Protein AF-A0A6G0VKX5-F1 (afdb_monomer)

InterPro domains:
  IPR049512 Double jelly roll-like domain [PF21738] (2-114)

Nearest PDB structures (foldseek):
  7ezx-assembly1_OO  TM=1.767E-01  e=8.782E+00  Porphyridium purpureum

pLDDT: mean 83.75, std 12.6, range [36.56, 94.62]

Sequence (120 aa):
GLQKGRKNQITKDCSVFDKCDVTNVKVLLNSVAYPYDNLNLDFNKNNFSILYDMYTSFQESYYEKRIRNPLLSPSTFLENAPIVVIDTSKQNDSGTASSVDVQLEIEASKPLTVNCNSDI

Structure (mmCIF, N/CA/C/O backbone):
data_AF-A0A6G0VKX5-F1
#
_entry.id   AF-A0A6G0VKX5-F1
#
loop_
_atom_site.group_PDB
_atom_site.id
_atom_site.type_symbol
_atom_site.label_atom_id
_atom_site.label_alt_id
_atom_site.label_comp_id
_atom_site.label_asym_id
_atom_site.label_entity_id
_atom_site.label_seq_id
_atom_site.pdbx_PDB_ins_code
_atom_site.Cartn_x
_atom_site.Cartn_y
_atom_site.Cartn_z
_atom_site.occupancy
_atom_site.B_iso_or_equiv
_atom_site.auth_seq_id
_atom_site.auth_comp_id
_atom_site.auth_asym_id
_atom_site.auth_atom_id
_atom_site.pdbx_PDB_model_num
ATOM 1 N N . GLY A 1 1 ? -4.828 5.278 1.464 1.00 78.94 1 GLY A N 1
ATOM 2 C CA . GLY A 1 1 ? -5.401 4.083 2.122 1.00 78.94 1 GLY A CA 1
ATOM 3 C C . GLY A 1 1 ? -6.906 4.089 1.937 1.00 78.94 1 GLY A C 1
ATOM 4 O O . GLY A 1 1 ? -7.417 5.056 1.388 1.00 78.94 1 GLY A O 1
ATOM 5 N N . LEU A 1 2 ? -7.614 3.047 2.378 1.00 87.44 2 LEU A N 1
ATOM 6 C CA . LEU A 1 2 ? -9.084 3.004 2.332 1.00 87.44 2 LEU A CA 1
ATOM 7 C C . LEU A 1 2 ? -9.683 3.374 3.690 1.00 87.44 2 LEU A C 1
ATOM 9 O O . LEU A 1 2 ? -9.034 3.191 4.715 1.00 87.44 2 LEU A O 1
ATOM 13 N N . GLN A 1 3 ? -10.912 3.883 3.715 1.00 86.81 3 GLN A N 1
ATOM 14 C CA . GLN A 1 3 ? -11.624 4.227 4.948 1.00 86.81 3 GLN A CA 1
ATOM 15 C C . GLN A 1 3 ? -13.057 3.730 4.887 1.00 86.81 3 GLN A C 1
ATOM 17 O O . GLN A 1 3 ? -13.700 3.901 3.860 1.00 86.81 3 GLN A O 1
ATOM 22 N N . LYS A 1 4 ? -13.576 3.159 5.982 1.00 84.50 4 LYS A N 1
ATOM 23 C CA . LYS A 1 4 ? -14.956 2.677 6.071 1.00 84.50 4 LYS A CA 1
ATOM 24 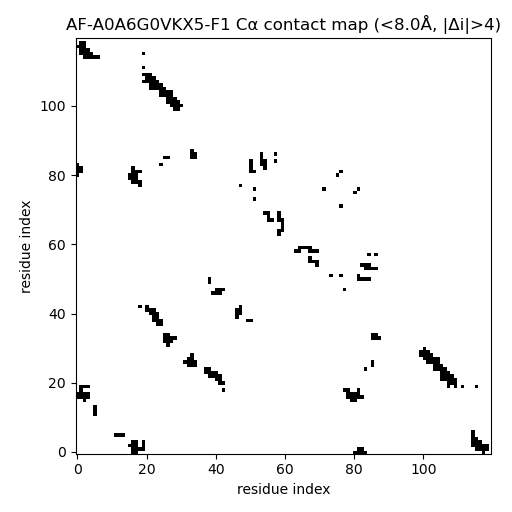C C . LYS A 1 4 ? -15.787 3.377 7.142 1.00 84.50 4 LYS A C 1
ATOM 26 O O . LYS A 1 4 ? -15.398 3.510 8.300 1.00 84.50 4 LYS A O 1
ATOM 31 N N . GLY A 1 5 ? -17.006 3.761 6.777 1.00 81.69 5 GLY A N 1
ATOM 32 C CA . GLY A 1 5 ? -18.039 4.169 7.738 1.00 81.69 5 GLY A CA 1
ATOM 33 C C . GLY A 1 5 ? -17.757 5.495 8.443 1.00 81.69 5 GLY A C 1
ATOM 34 O O . GLY A 1 5 ? -18.154 5.632 9.601 1.00 81.69 5 GLY A O 1
ATOM 35 N N . ARG A 1 6 ? -17.049 6.420 7.778 1.00 82.75 6 ARG A N 1
ATOM 36 C CA . ARG A 1 6 ? -16.738 7.774 8.283 1.00 82.75 6 ARG A CA 1
ATOM 37 C C . ARG A 1 6 ? -17.548 8.889 7.628 1.00 82.75 6 ARG A C 1
ATOM 39 O O . ARG A 1 6 ? -17.638 9.980 8.182 1.00 82.75 6 ARG A O 1
ATOM 46 N N . LYS A 1 7 ? -18.204 8.615 6.499 1.00 82.44 7 LYS A N 1
ATOM 47 C CA . LYS A 1 7 ? -19.083 9.583 5.837 1.00 82.44 7 LYS A CA 1
ATOM 48 C C . LYS A 1 7 ? -20.136 10.109 6.820 1.00 82.44 7 LYS A C 1
ATOM 50 O O . LYS A 1 7 ? -20.891 9.325 7.396 1.00 82.44 7 LYS A O 1
ATOM 55 N N . ASN A 1 8 ? -20.186 11.431 6.994 1.00 82.50 8 ASN A N 1
ATOM 56 C CA . ASN A 1 8 ? -21.086 12.135 7.919 1.00 82.50 8 ASN A CA 1
ATOM 57 C C . ASN A 1 8 ? -20.932 11.743 9.407 1.00 82.50 8 ASN A C 1
ATOM 59 O O . ASN A 1 8 ? -21.882 11.882 10.176 1.00 82.50 8 ASN A O 1
ATOM 63 N N . GLN A 1 9 ? -19.764 11.246 9.830 1.00 83.12 9 GLN A N 1
ATOM 64 C CA . GLN A 1 9 ? -19.491 10.869 11.224 1.00 83.12 9 GLN A CA 1
ATOM 65 C C . GLN A 1 9 ? -18.447 11.805 11.844 1.00 83.12 9 GLN A C 1
ATOM 67 O O . GLN A 1 9 ? -17.251 11.571 11.723 1.00 83.12 9 GLN A O 1
ATOM 72 N N . ILE A 1 10 ? -18.900 12.846 12.548 1.00 82.12 10 ILE A N 1
ATOM 73 C CA . ILE A 1 10 ? -18.028 13.885 13.140 1.00 82.12 10 ILE A CA 1
ATOM 74 C C . ILE A 1 10 ? -17.157 13.332 14.286 1.00 82.12 10 ILE A C 1
ATOM 76 O O . ILE A 1 10 ? -16.094 13.865 14.580 1.00 82.12 10 ILE A O 1
ATOM 80 N N . THR A 1 11 ? -17.592 12.253 14.940 1.00 85.94 11 THR A N 1
ATOM 81 C CA . THR A 1 11 ? -16.886 11.641 16.079 1.00 85.94 11 THR A CA 1
ATOM 82 C C . THR A 1 11 ? -15.821 10.627 15.673 1.00 85.94 11 THR A C 1
ATOM 84 O O . THR A 1 11 ? -15.082 10.152 16.535 1.00 85.94 11 THR A O 1
ATOM 87 N N . LYS A 1 12 ? -15.744 10.256 14.389 1.00 84.50 12 LYS A N 1
ATOM 88 C CA . LYS A 1 12 ? -14.741 9.309 13.904 1.00 84.50 12 LYS A CA 1
ATOM 89 C C . LYS A 1 12 ? -13.528 10.047 13.365 1.00 84.50 12 LYS A C 1
ATOM 91 O O . LYS A 1 12 ? -13.659 10.982 12.587 1.00 84.50 12 LYS A O 1
ATOM 96 N N . ASP A 1 13 ? -12.353 9.563 13.741 1.00 85.62 13 ASP A N 1
ATOM 97 C CA . ASP A 1 13 ? -11.085 10.105 13.274 1.00 85.62 13 ASP A CA 1
ATOM 98 C C . ASP A 1 13 ? -10.880 9.815 11.777 1.00 85.62 13 ASP A C 1
ATOM 100 O O . ASP A 1 13 ? -10.736 8.656 11.372 1.00 85.62 13 ASP A O 1
ATOM 104 N N . CYS A 1 14 ? -10.875 10.872 10.962 1.00 84.44 14 CYS A N 1
ATOM 105 C CA . CYS A 1 14 ? -10.646 10.816 9.517 1.00 84.44 14 CYS A CA 1
ATOM 106 C C . CYS A 1 14 ? -9.169 10.656 9.130 1.00 84.44 14 CYS A C 1
ATOM 108 O O . CYS A 1 14 ? -8.877 10.509 7.948 1.00 84.44 14 CYS A O 1
ATOM 110 N N . SER A 1 15 ? -8.231 10.679 10.079 1.00 86.38 15 SER A N 1
ATOM 111 C CA . SER A 1 15 ? -6.814 10.407 9.804 1.00 86.38 15 SER A CA 1
ATOM 112 C C . SER A 1 15 ? -6.486 8.908 9.757 1.00 86.38 15 SER A C 1
ATOM 114 O O . SER A 1 15 ? -5.437 8.518 9.245 1.00 86.38 15 SER A O 1
ATOM 116 N N . VAL A 1 16 ? -7.398 8.057 10.242 1.00 88.94 16 VAL A N 1
ATOM 117 C CA . VAL A 1 16 ? -7.209 6.604 10.336 1.00 88.94 16 VAL A CA 1
ATOM 118 C C . VAL A 1 16 ? -7.715 5.895 9.082 1.00 88.94 16 VAL A C 1
ATOM 120 O O . VAL A 1 16 ? -8.862 6.075 8.673 1.00 88.94 16 VAL A O 1
ATOM 123 N N . PHE A 1 17 ? -6.888 5.020 8.514 1.00 90.38 17 PHE A N 1
ATOM 124 C CA . PHE A 1 17 ? -7.243 4.143 7.401 1.00 90.38 17 PHE A CA 1
ATOM 125 C C . PHE A 1 17 ? -7.592 2.731 7.881 1.00 90.38 17 PHE A C 1
ATOM 127 O O . PHE A 1 17 ? -7.007 2.204 8.822 1.00 90.38 17 PHE A O 1
ATOM 134 N N . ASP A 1 18 ? -8.544 2.098 7.203 1.00 89.38 18 ASP A N 1
ATOM 135 C CA . ASP A 1 18 ? -8.965 0.726 7.454 1.00 89.38 18 ASP A CA 1
ATOM 136 C C . ASP A 1 18 ? -8.301 -0.257 6.494 1.00 89.38 18 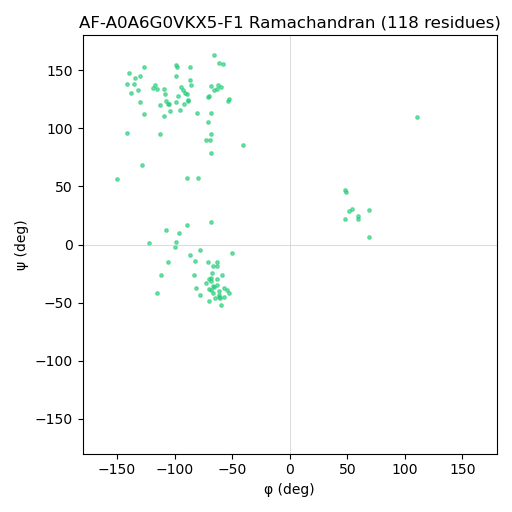ASP A C 1
ATOM 138 O O . ASP A 1 18 ? -8.039 0.032 5.328 1.00 89.38 18 ASP A O 1
ATOM 142 N N . LYS A 1 19 ? -8.158 -1.494 6.969 1.00 88.62 19 LYS A N 1
ATOM 143 C CA . LYS A 1 19 ? -7.696 -2.642 6.174 1.00 88.62 19 LYS A CA 1
ATOM 144 C C . LYS A 1 19 ? -8.650 -2.993 5.023 1.00 88.62 19 LYS A C 1
ATOM 146 O O . LYS A 1 19 ? -8.225 -3.550 4.019 1.00 88.62 19 LYS A O 1
ATOM 151 N N . CYS A 1 20 ? -9.948 -2.726 5.207 1.00 87.81 20 CYS A N 1
ATOM 152 C CA . CYS A 1 20 ? -11.040 -3.008 4.261 1.00 87.81 20 CYS A CA 1
ATOM 153 C C . CYS A 1 20 ? -11.067 -4.428 3.659 1.00 87.81 20 CYS A C 1
ATOM 155 O O . CYS A 1 20 ? -11.677 -4.626 2.615 1.00 87.81 20 CYS A O 1
ATOM 157 N N . ASP A 1 21 ? -10.439 -5.411 4.319 1.00 88.06 21 ASP A N 1
ATOM 158 C CA . ASP A 1 21 ? -10.303 -6.792 3.834 1.00 88.06 21 ASP A CA 1
ATOM 159 C C . ASP A 1 21 ? -9.742 -6.885 2.395 1.00 88.06 21 ASP A C 1
ATOM 161 O O . ASP A 1 21 ? -10.047 -7.827 1.657 1.00 88.06 21 ASP A O 1
ATOM 165 N N . VAL A 1 22 ? -8.922 -5.895 2.012 1.00 91.88 22 VAL A N 1
ATOM 166 C CA . VAL A 1 22 ? -8.238 -5.822 0.716 1.00 91.88 22 VAL A CA 1
ATOM 167 C C . VAL A 1 22 ? -7.283 -6.998 0.572 1.00 91.88 22 VAL A C 1
ATOM 169 O O . VAL A 1 22 ? -6.563 -7.342 1.505 1.00 91.88 22 VAL A O 1
ATOM 172 N N . THR A 1 23 ? -7.281 -7.584 -0.618 1.00 94.19 23 THR A N 1
ATOM 173 C CA . THR A 1 23 ? -6.467 -8.745 -0.997 1.00 94.19 23 THR A CA 1
ATOM 174 C C . THR A 1 23 ? -5.461 -8.384 -2.081 1.00 94.19 23 THR A C 1
ATOM 176 O O . THR A 1 23 ? -4.294 -8.746 -1.968 1.00 94.19 23 THR A O 1
ATOM 179 N N . ASN A 1 24 ? -5.866 -7.602 -3.084 1.00 94.62 24 ASN A N 1
ATOM 180 C CA . ASN A 1 24 ? -4.990 -7.127 -4.150 1.00 94.62 24 ASN A CA 1
ATOM 181 C C . ASN A 1 24 ? -5.307 -5.674 -4.488 1.00 94.62 24 ASN A C 1
ATOM 183 O O . ASN A 1 24 ? -6.457 -5.244 -4.413 1.00 94.62 24 ASN A O 1
ATOM 187 N N . VAL A 1 25 ? -4.275 -4.929 -4.875 1.00 94.12 25 VAL A N 1
ATOM 188 C CA . VAL A 1 25 ? -4.404 -3.583 -5.434 1.00 94.12 25 VAL A CA 1
ATOM 189 C C . VAL A 1 25 ? -3.441 -3.475 -6.597 1.00 94.12 25 VAL A C 1
ATOM 191 O O . VAL A 1 25 ? -2.270 -3.829 -6.446 1.00 94.12 25 VAL A O 1
ATOM 194 N N . LYS A 1 26 ? -3.937 -2.995 -7.735 1.00 94.25 26 LYS A N 1
ATOM 195 C CA . LYS A 1 26 ? -3.149 -2.769 -8.943 1.00 94.25 26 LYS A CA 1
ATOM 196 C C . LYS A 1 26 ? -3.468 -1.411 -9.537 1.00 94.25 26 LYS A C 1
ATOM 198 O O . LYS A 1 26 ? -4.615 -0.977 -9.541 1.00 94.25 26 LYS A O 1
ATOM 203 N N . VAL A 1 27 ? -2.446 -0.762 -10.069 1.00 93.06 27 VAL A N 1
ATOM 204 C CA . VAL A 1 27 ? -2.582 0.406 -10.933 1.00 93.06 27 VAL A CA 1
ATOM 205 C C . VAL A 1 27 ? -2.235 -0.032 -12.343 1.00 93.06 27 VAL A C 1
ATOM 207 O O . VAL A 1 27 ? -1.150 -0.559 -12.571 1.00 93.06 27 VAL A O 1
ATOM 210 N N . LEU A 1 28 ? -3.150 0.171 -13.282 1.00 91.62 28 LEU A N 1
ATOM 211 C CA . LEU A 1 28 ? -2.903 -0.018 -14.699 1.00 91.62 28 LEU A CA 1
ATOM 212 C C . LEU A 1 28 ? -2.536 1.340 -15.293 1.00 91.62 28 LEU A C 1
ATOM 214 O O . LEU A 1 28 ? -3.352 2.260 -15.289 1.00 91.62 28 LEU A O 1
ATOM 218 N N . LEU A 1 29 ? -1.307 1.455 -15.790 1.00 89.94 29 LEU A N 1
ATOM 219 C CA . LEU A 1 29 ? -0.832 2.608 -16.549 1.00 89.94 29 LEU A CA 1
ATOM 220 C C . LEU A 1 29 ? -0.782 2.218 -18.020 1.00 89.94 29 LEU A C 1
ATOM 222 O O . LEU A 1 29 ? -0.018 1.324 -18.387 1.00 89.94 29 LEU A O 1
ATOM 226 N N . ASN A 1 30 ? -1.614 2.847 -18.855 1.00 87.12 30 ASN A N 1
ATOM 227 C CA . ASN A 1 30 ? -1.748 2.502 -20.277 1.00 87.12 30 ASN A CA 1
ATOM 228 C C . ASN A 1 30 ? -1.912 0.980 -20.501 1.00 87.12 30 ASN A C 1
ATOM 230 O O . ASN A 1 30 ? -1.239 0.385 -21.340 1.00 87.12 30 ASN A O 1
ATOM 234 N N . SER A 1 31 ? -2.796 0.342 -19.721 1.00 86.00 31 SER A N 1
ATOM 235 C CA . SER A 1 31 ? -3.038 -1.118 -19.707 1.00 86.00 31 SER A CA 1
ATOM 236 C C . SER A 1 31 ? -1.907 -2.009 -19.157 1.00 86.00 31 SER A C 1
ATOM 238 O O . SER A 1 31 ? -2.032 -3.233 -19.198 1.00 86.00 31 SER A O 1
ATOM 240 N N . VAL A 1 32 ? -0.825 -1.450 -18.603 1.00 88.81 32 VAL A N 1
ATOM 241 C CA . VAL A 1 32 ? 0.228 -2.218 -17.912 1.00 88.81 32 VAL A CA 1
ATOM 242 C C . VAL A 1 32 ? 0.008 -2.166 -16.403 1.00 88.81 32 VAL A C 1
ATOM 244 O O . VAL A 1 32 ? -0.024 -1.084 -15.826 1.00 88.81 32 VAL A O 1
ATOM 247 N N . ALA A 1 33 ? -0.133 -3.326 -15.762 1.00 91.06 33 ALA A N 1
ATOM 248 C CA . ALA A 1 33 ? -0.446 -3.428 -14.338 1.00 91.06 33 ALA A CA 1
ATOM 249 C C . ALA A 1 33 ? 0.795 -3.378 -13.426 1.00 91.06 33 ALA A C 1
ATOM 251 O O . ALA A 1 33 ? 1.788 -4.061 -13.672 1.00 91.06 33 ALA A O 1
ATOM 252 N N . TYR A 1 34 ? 0.682 -2.635 -12.323 1.00 91.44 34 TYR A N 1
ATOM 253 C CA . TYR A 1 34 ? 1.680 -2.506 -11.263 1.00 91.44 34 TYR A CA 1
ATOM 254 C C . TYR A 1 34 ? 1.026 -2.696 -9.882 1.00 91.44 34 TYR A C 1
ATOM 256 O O . TYR A 1 34 ? 0.012 -2.054 -9.607 1.00 91.44 34 TYR A O 1
ATOM 264 N N . PRO A 1 35 ? 1.600 -3.509 -8.978 1.00 91.81 35 PRO A N 1
ATOM 265 C CA . PRO A 1 35 ? 2.652 -4.483 -9.259 1.00 91.81 35 PRO A CA 1
ATOM 266 C C . PRO A 1 35 ? 2.177 -5.548 -10.262 1.00 91.81 35 PRO A C 1
ATOM 268 O O . PRO A 1 35 ? 0.980 -5.799 -10.405 1.00 91.81 35 PRO A O 1
ATOM 271 N N . TYR A 1 36 ? 3.131 -6.171 -10.957 1.00 89.38 36 TYR A N 1
ATOM 272 C CA . TYR A 1 36 ? 2.843 -7.248 -11.910 1.00 89.38 36 TYR A CA 1
ATOM 273 C C . TYR A 1 36 ? 2.191 -8.453 -11.214 1.00 89.38 36 TYR A C 1
ATOM 275 O O . TYR A 1 36 ? 1.200 -9.003 -11.700 1.00 89.38 36 TYR A O 1
ATOM 283 N N . ASP A 1 37 ? 2.719 -8.813 -10.044 1.00 91.69 37 ASP A N 1
ATOM 284 C CA . ASP A 1 37 ? 2.217 -9.910 -9.226 1.00 91.69 37 ASP A CA 1
ATOM 285 C C . ASP A 1 37 ? 1.096 -9.465 -8.283 1.00 91.69 37 ASP A C 1
ATOM 287 O O . ASP A 1 37 ? 1.018 -8.319 -7.838 1.00 91.69 37 ASP A O 1
ATOM 291 N N . ASN A 1 38 ? 0.233 -10.414 -7.933 1.00 93.12 38 ASN A N 1
ATOM 292 C CA . ASN A 1 38 ? -0.790 -10.214 -6.914 1.00 93.12 38 ASN A CA 1
ATOM 293 C C . ASN A 1 38 ? -0.156 -10.072 -5.522 1.00 93.12 38 ASN A C 1
ATOM 295 O O . ASN A 1 38 ? 0.705 -10.864 -5.136 1.00 93.12 38 ASN A O 1
ATOM 299 N N . LEU A 1 39 ? -0.643 -9.105 -4.740 1.00 92.88 39 LEU A N 1
ATOM 300 C CA . LEU A 1 39 ? -0.189 -8.878 -3.365 1.00 92.88 39 LEU A CA 1
ATOM 301 C C . LEU A 1 39 ? -0.638 -9.995 -2.411 1.00 92.88 39 LEU A C 1
ATOM 303 O O . LEU A 1 39 ? 0.059 -10.271 -1.436 1.00 92.88 39 LEU A O 1
ATOM 307 N N . ASN A 1 40 ? -1.780 -10.637 -2.690 1.00 93.94 40 ASN A N 1
ATOM 308 C CA . ASN A 1 40 ? -2.356 -11.734 -1.905 1.00 93.94 40 ASN A CA 1
ATOM 309 C C . ASN A 1 40 ? -2.420 -11.430 -0.394 1.00 93.94 40 ASN A C 1
ATOM 311 O O . ASN A 1 40 ? -2.055 -12.256 0.448 1.00 93.94 40 ASN A O 1
ATOM 315 N N . LEU A 1 41 ? -2.868 -10.219 -0.058 1.00 93.31 41 LEU A N 1
ATOM 316 C CA . LEU A 1 41 ? -2.934 -9.724 1.310 1.00 93.31 41 LEU A CA 1
ATOM 317 C C . LEU A 1 41 ? -3.949 -10.526 2.134 1.00 93.31 41 LEU A C 1
ATOM 319 O O . LEU A 1 41 ? -5.091 -10.739 1.728 1.00 93.31 41 LEU A O 1
ATOM 323 N N . ASP A 1 42 ? -3.528 -10.929 3.330 1.00 92.06 42 ASP A N 1
ATOM 324 C CA . ASP A 1 42 ? -4.388 -11.544 4.344 1.00 92.06 42 ASP A CA 1
ATOM 325 C C . ASP A 1 42 ? -3.978 -11.014 5.719 1.00 92.06 42 ASP A C 1
ATOM 327 O O . ASP A 1 42 ? -3.038 -11.493 6.361 1.00 92.06 42 ASP A O 1
ATOM 331 N N . PHE A 1 43 ? -4.694 -9.989 6.176 1.00 87.31 43 PHE A N 1
ATOM 332 C CA . PHE A 1 43 ? -4.410 -9.321 7.444 1.00 87.31 43 PHE A CA 1
ATOM 333 C C . PHE A 1 43 ? -4.646 -10.206 8.674 1.00 87.31 43 PHE A C 1
ATOM 335 O O . PHE A 1 43 ? -4.125 -9.890 9.740 1.00 87.31 43 PHE A O 1
ATOM 342 N N . ASN A 1 44 ? -5.412 -11.297 8.550 1.00 87.31 44 ASN A N 1
ATOM 343 C CA . ASN A 1 44 ? -5.662 -12.227 9.655 1.00 87.31 44 ASN A CA 1
ATOM 344 C C . ASN A 1 44 ? -4.530 -13.250 9.796 1.00 87.31 44 ASN A C 1
ATOM 346 O O . ASN A 1 44 ? -4.281 -13.748 10.891 1.00 87.31 44 ASN A O 1
ATOM 350 N N . LYS A 1 45 ? -3.825 -13.543 8.697 1.00 87.88 45 LYS A N 1
ATOM 351 C CA . LYS A 1 45 ? -2.650 -14.429 8.675 1.00 87.88 45 LYS A CA 1
ATOM 352 C C . LYS A 1 45 ? -1.321 -13.681 8.765 1.00 87.88 45 LYS A C 1
ATOM 354 O O . LYS A 1 45 ? -0.275 -14.284 8.564 1.00 87.88 45 LYS A O 1
ATOM 359 N N . ASN A 1 46 ? -1.351 -12.381 9.061 1.00 82.38 46 ASN A N 1
ATOM 360 C CA . ASN A 1 46 ? -0.186 -11.493 9.026 1.00 82.38 46 ASN A CA 1
ATOM 361 C C . ASN A 1 46 ? 0.510 -11.400 7.651 1.00 82.38 46 ASN A C 1
ATOM 363 O O . ASN A 1 46 ? 1.646 -10.937 7.564 1.00 82.38 46 ASN A O 1
ATOM 367 N N . ASN A 1 47 ? -0.186 -11.726 6.557 1.00 88.44 47 ASN A N 1
ATOM 368 C CA . ASN A 1 47 ? 0.308 -11.546 5.189 1.00 88.44 47 ASN A CA 1
ATOM 369 C C . ASN A 1 47 ? 0.141 -10.080 4.744 1.00 88.44 47 ASN A C 1
ATOM 371 O O . ASN A 1 47 ? -0.540 -9.783 3.767 1.00 88.44 47 ASN A O 1
ATOM 375 N N . PHE A 1 48 ? 0.726 -9.146 5.498 1.00 90.62 48 PHE A N 1
ATOM 376 C CA . PHE A 1 48 ? 0.791 -7.716 5.164 1.00 90.62 48 PHE A CA 1
ATOM 377 C C . PHE A 1 48 ? 2.236 -7.206 5.093 1.00 90.62 48 PHE A C 1
ATOM 379 O O . PHE A 1 48 ? 2.458 -6.025 4.839 1.00 90.62 48 PHE A O 1
ATOM 386 N N . SER A 1 49 ? 3.231 -8.072 5.308 1.00 91.50 49 SER A N 1
ATOM 387 C CA . SER A 1 49 ? 4.644 -7.683 5.298 1.00 91.50 49 SER A CA 1
ATOM 388 C C . SER A 1 49 ? 5.055 -7.022 3.985 1.00 91.50 49 SER A C 1
ATOM 390 O O . SER A 1 49 ? 5.788 -6.043 4.025 1.00 91.50 49 SER A O 1
ATOM 392 N N . ILE A 1 50 ? 4.522 -7.487 2.846 1.00 91.56 50 ILE A N 1
ATOM 393 C CA . ILE A 1 50 ? 4.743 -6.853 1.538 1.00 91.56 50 ILE A CA 1
ATOM 394 C C . ILE A 1 50 ? 4.211 -5.415 1.502 1.00 91.56 50 ILE A C 1
ATOM 396 O O . ILE A 1 50 ? 4.881 -4.518 1.006 1.00 91.56 50 ILE A O 1
ATOM 400 N N . LEU A 1 51 ? 3.051 -5.165 2.113 1.00 92.31 51 LEU A N 1
ATOM 401 C CA . LEU A 1 51 ? 2.449 -3.837 2.189 1.00 92.31 51 LEU A CA 1
ATOM 402 C C . LEU A 1 51 ? 3.297 -2.885 3.044 1.00 92.31 51 LEU A C 1
ATOM 404 O O . LEU A 1 51 ? 3.510 -1.730 2.679 1.00 92.31 51 LEU A O 1
ATOM 408 N N . TYR A 1 52 ? 3.810 -3.383 4.171 1.00 93.25 52 TYR A N 1
ATOM 409 C CA . TYR A 1 52 ? 4.711 -2.613 5.024 1.00 93.25 52 TYR A CA 1
ATOM 410 C C . TYR A 1 52 ? 6.067 -2.362 4.344 1.00 93.25 52 TYR A C 1
ATOM 412 O O . TYR A 1 52 ? 6.601 -1.257 4.428 1.00 93.25 52 TYR A O 1
ATOM 420 N N . ASP A 1 53 ? 6.606 -3.347 3.622 1.00 92.00 53 ASP A N 1
ATOM 421 C CA . ASP A 1 53 ? 7.839 -3.189 2.848 1.00 92.00 53 ASP A CA 1
ATOM 422 C C . ASP A 1 53 ? 7.694 -2.096 1.781 1.00 92.00 53 ASP A C 1
ATOM 424 O O . ASP A 1 53 ? 8.529 -1.190 1.732 1.00 92.00 53 ASP A O 1
ATOM 428 N N . MET A 1 54 ? 6.590 -2.095 1.023 1.00 92.38 54 MET A N 1
ATOM 429 C CA . MET A 1 54 ? 6.257 -1.037 0.057 1.00 92.38 54 MET A CA 1
ATOM 430 C C . MET A 1 54 ? 6.198 0.347 0.725 1.00 92.38 54 MET A C 1
ATOM 432 O O . MET A 1 54 ? 6.795 1.304 0.229 1.00 92.38 54 MET A O 1
ATOM 436 N N . TYR A 1 55 ? 5.546 0.454 1.889 1.00 91.94 55 TYR A N 1
ATOM 437 C CA . TYR A 1 55 ? 5.484 1.695 2.668 1.00 91.94 55 TYR A CA 1
ATOM 438 C C . TYR A 1 55 ? 6.867 2.189 3.119 1.00 91.94 55 TYR A C 1
ATOM 440 O O . TYR A 1 55 ? 7.177 3.373 2.992 1.00 91.94 55 TYR A O 1
ATOM 448 N N . THR A 1 56 ? 7.724 1.303 3.633 1.00 91.31 56 THR A N 1
ATOM 449 C CA . THR A 1 56 ? 9.064 1.710 4.092 1.00 91.31 56 THR A CA 1
ATOM 450 C C . THR A 1 56 ? 10.013 2.032 2.937 1.00 91.31 56 THR A C 1
ATOM 452 O O . THR A 1 56 ? 10.841 2.934 3.062 1.00 91.31 56 THR A O 1
ATOM 455 N N . SER A 1 57 ? 9.867 1.334 1.807 1.00 89.44 57 SER A N 1
ATOM 456 C CA . SER A 1 57 ? 10.657 1.550 0.589 1.00 89.44 57 SER A CA 1
ATOM 457 C C . SER A 1 57 ? 10.339 2.890 -0.068 1.00 89.44 57 SER A C 1
ATOM 459 O O . SER A 1 57 ? 11.234 3.527 -0.617 1.00 89.44 57 SER A O 1
ATOM 461 N N . PHE A 1 58 ? 9.096 3.370 0.056 1.00 86.56 58 PHE A N 1
ATOM 462 C CA . PHE A 1 58 ? 8.691 4.684 -0.447 1.00 86.56 58 PHE A CA 1
ATOM 463 C C . PHE A 1 58 ? 9.599 5.817 0.043 1.00 86.56 58 PHE A C 1
ATOM 465 O O . PHE A 1 58 ? 9.951 6.717 -0.714 1.00 86.56 58 PHE A O 1
ATOM 472 N N . GLN A 1 59 ? 9.989 5.789 1.321 1.00 81.25 59 GLN A N 1
ATOM 473 C CA . GLN A 1 59 ? 10.854 6.829 1.877 1.00 81.25 59 GLN A CA 1
ATOM 474 C C . GLN A 1 59 ? 12.249 6.819 1.250 1.00 81.25 59 GLN A C 1
ATOM 476 O O . GLN A 1 59 ? 12.841 7.880 1.060 1.00 81.25 59 GLN A O 1
ATOM 481 N N . GLU A 1 60 ? 12.775 5.632 0.953 1.00 82.56 60 GLU A N 1
ATOM 482 C CA . GLU A 1 60 ? 14.075 5.462 0.310 1.00 82.56 60 GLU A CA 1
ATOM 483 C C . GLU A 1 60 ? 14.048 6.033 -1.113 1.00 82.56 60 GLU A C 1
ATOM 485 O O . GLU A 1 60 ? 14.929 6.820 -1.458 1.00 82.56 60 GLU A O 1
ATOM 490 N N . SER A 1 61 ? 13.003 5.732 -1.894 1.00 79.75 61 SER A N 1
ATOM 491 C CA . SER A 1 61 ? 12.851 6.260 -3.256 1.00 79.75 61 SER A CA 1
ATOM 492 C C . SER A 1 61 ? 12.538 7.759 -3.291 1.00 79.75 61 SER A C 1
ATOM 494 O O . SER A 1 61 ? 13.049 8.464 -4.153 1.00 79.75 61 SER A O 1
ATOM 496 N N . TYR A 1 62 ? 11.714 8.264 -2.366 1.00 81.06 62 TYR A N 1
ATOM 497 C CA . TYR A 1 62 ? 11.244 9.655 -2.386 1.00 81.06 62 TYR A CA 1
ATOM 498 C C . TYR A 1 62 ? 12.256 10.653 -1.806 1.00 81.06 62 TYR A C 1
ATOM 500 O O . TYR A 1 62 ? 12.380 11.768 -2.304 1.00 81.06 62 TYR A O 1
ATOM 508 N N . TYR A 1 63 ? 12.978 10.278 -0.744 1.00 82.44 63 TYR A N 1
ATOM 509 C CA . TYR A 1 63 ? 13.975 11.152 -0.109 1.00 82.44 63 TYR A CA 1
ATOM 510 C C . TYR A 1 63 ? 15.416 10.853 -0.539 1.00 82.44 63 TYR A C 1
ATOM 512 O O . TYR A 1 63 ? 16.333 11.462 0.011 1.00 82.44 63 TYR A O 1
ATOM 520 N N . GLU A 1 64 ? 15.623 9.894 -1.449 1.00 80.25 64 GLU A N 1
ATOM 521 C CA . GLU A 1 64 ? 16.944 9.425 -1.901 1.00 80.25 64 GLU A CA 1
ATOM 522 C C . GLU A 1 64 ? 17.860 8.984 -0.740 1.00 80.25 64 GLU A C 1
ATOM 524 O O . GLU A 1 64 ? 19.089 9.101 -0.775 1.00 80.25 64 GLU A O 1
ATOM 529 N N . LYS A 1 65 ? 17.262 8.470 0.341 1.00 81.44 65 LYS A N 1
ATOM 530 C CA . LYS A 1 65 ? 17.985 8.044 1.544 1.00 81.44 65 LYS A CA 1
ATOM 531 C C . LYS A 1 65 ? 18.236 6.547 1.511 1.00 81.44 65 LYS A C 1
ATOM 533 O O . LYS A 1 65 ? 17.305 5.761 1.460 1.00 81.44 65 LYS A O 1
ATOM 538 N N . ARG A 1 66 ? 19.498 6.153 1.699 1.00 76.12 66 ARG A N 1
ATOM 539 C CA . ARG A 1 66 ? 19.928 4.744 1.828 1.00 76.12 66 ARG A CA 1
ATOM 540 C C . ARG A 1 66 ? 19.355 4.020 3.055 1.00 76.12 66 ARG A C 1
ATOM 542 O O . ARG A 1 66 ? 19.432 2.801 3.129 1.00 76.12 66 ARG A O 1
ATOM 549 N N . ILE A 1 67 ? 18.871 4.762 4.052 1.00 81.31 67 ILE A N 1
ATOM 550 C CA . ILE A 1 67 ? 18.365 4.215 5.313 1.00 81.31 67 ILE A CA 1
ATOM 551 C C . ILE A 1 67 ? 16.864 4.465 5.376 1.00 81.31 67 ILE A C 1
ATOM 553 O O . ILE A 1 67 ? 16.425 5.618 5.384 1.00 81.31 67 ILE A O 1
ATOM 557 N N . ARG A 1 68 ? 16.091 3.382 5.479 1.00 83.44 68 ARG A N 1
ATOM 558 C CA . ARG A 1 68 ? 14.653 3.441 5.750 1.00 83.44 68 ARG A CA 1
ATOM 559 C C . ARG A 1 68 ? 14.433 3.884 7.194 1.00 83.44 68 ARG A C 1
ATOM 561 O O . ARG A 1 68 ? 14.980 3.276 8.112 1.00 83.44 68 ARG A O 1
ATOM 568 N N . ASN A 1 69 ? 13.631 4.926 7.395 1.00 85.38 69 ASN A N 1
ATOM 569 C CA . ASN A 1 69 ? 13.290 5.436 8.724 1.00 85.38 69 ASN A CA 1
ATOM 570 C C . ASN A 1 69 ? 11.763 5.555 8.866 1.00 85.38 69 ASN A C 1
ATOM 572 O O . ASN A 1 69 ? 11.217 6.668 8.869 1.00 85.38 69 ASN A O 1
ATOM 576 N N . PRO A 1 70 ? 11.054 4.409 8.893 1.00 87.25 70 PRO A N 1
ATOM 577 C CA . PRO A 1 70 ? 9.602 4.401 8.866 1.00 87.25 70 PRO A CA 1
ATOM 578 C C . PRO A 1 70 ? 9.035 5.092 10.104 1.00 87.25 70 PRO A C 1
ATOM 580 O O . PRO A 1 70 ? 9.441 4.815 11.229 1.00 87.25 70 PRO A O 1
ATOM 583 N N . LEU A 1 71 ? 8.055 5.973 9.892 1.00 89.44 71 LEU A N 1
ATOM 584 C CA . LEU A 1 71 ? 7.411 6.716 10.980 1.00 89.44 71 LEU A CA 1
ATOM 585 C C . LEU A 1 71 ? 6.568 5.812 11.894 1.00 89.44 71 LEU A C 1
ATOM 587 O O . LEU A 1 71 ? 6.383 6.109 13.070 1.00 89.44 71 LEU A O 1
ATOM 591 N N . LEU A 1 72 ? 6.035 4.723 11.340 1.00 92.38 72 LEU A N 1
ATOM 592 C CA . LEU A 1 72 ? 5.123 3.810 12.019 1.00 92.38 72 LEU A CA 1
ATOM 593 C C . LEU A 1 72 ? 5.779 2.440 12.115 1.00 92.38 72 LEU A C 1
ATOM 595 O O . LEU A 1 72 ? 6.344 1.970 11.131 1.00 92.38 72 LEU A O 1
ATOM 599 N N . SER A 1 73 ? 5.659 1.793 13.274 1.00 93.06 73 SER A N 1
ATOM 600 C CA . SER A 1 73 ? 5.999 0.377 13.420 1.00 93.06 73 SER A CA 1
ATOM 601 C C . SER A 1 73 ? 5.031 -0.493 12.598 1.00 93.06 73 SER A C 1
ATOM 603 O O . SER A 1 73 ? 3.936 -0.029 12.263 1.00 93.06 73 SER A O 1
ATOM 605 N N . PRO A 1 74 ? 5.359 -1.768 12.310 1.00 92.00 74 PRO A N 1
ATOM 606 C CA . PRO A 1 74 ? 4.461 -2.651 11.564 1.00 92.00 74 PRO A CA 1
ATOM 607 C C . PRO A 1 74 ? 3.055 -2.768 12.172 1.00 92.00 74 PRO A C 1
ATOM 609 O O . PRO A 1 74 ? 2.070 -2.783 11.438 1.00 92.00 74 PRO A O 1
ATOM 612 N N . SER A 1 75 ? 2.947 -2.819 13.505 1.00 92.12 75 SER A N 1
ATOM 613 C CA . SER A 1 75 ? 1.658 -2.917 14.198 1.00 92.12 75 SER A CA 1
ATOM 614 C C . SER A 1 75 ? 0.855 -1.622 14.087 1.00 92.12 75 SER A C 1
ATOM 616 O O . SER A 1 75 ? -0.303 -1.656 13.680 1.00 92.12 75 SER A O 1
ATOM 618 N N . THR A 1 76 ? 1.479 -0.471 14.357 1.00 93.06 76 THR A N 1
ATOM 619 C CA . THR A 1 76 ? 0.809 0.835 14.274 1.00 93.06 76 THR A CA 1
ATOM 620 C C . THR A 1 76 ? 0.426 1.181 12.834 1.00 93.06 76 THR A C 1
ATOM 622 O O . THR A 1 76 ? -0.634 1.758 12.602 1.00 93.06 76 THR A O 1
ATOM 625 N N . PHE A 1 77 ? 1.250 0.793 11.857 1.00 93.00 77 PHE A N 1
ATOM 626 C CA . PHE A 1 77 ? 0.924 0.886 10.435 1.00 93.00 77 PHE A CA 1
ATOM 627 C C . PHE A 1 77 ? -0.329 0.076 10.106 1.00 93.00 77 PHE A C 1
ATOM 629 O O . PHE A 1 77 ? -1.276 0.608 9.538 1.00 93.00 77 PHE A O 1
ATOM 636 N N . LEU A 1 78 ? -0.364 -1.197 10.502 1.00 91.56 78 LEU A N 1
ATOM 637 C CA . LEU A 1 78 ? -1.487 -2.082 10.211 1.00 91.56 78 LEU A CA 1
ATOM 638 C C . LEU A 1 78 ? -2.802 -1.611 10.859 1.00 91.56 78 LEU A C 1
ATOM 640 O O . LEU A 1 78 ? -3.876 -1.822 10.293 1.00 91.56 78 LEU A O 1
ATOM 644 N N . GLU A 1 79 ? -2.726 -1.028 12.053 1.00 90.94 79 GLU A N 1
ATOM 645 C CA . GLU A 1 79 ? -3.888 -0.550 12.809 1.00 90.94 79 GLU A CA 1
ATOM 646 C C . GLU A 1 79 ? -4.425 0.784 12.296 1.00 90.94 79 GLU A C 1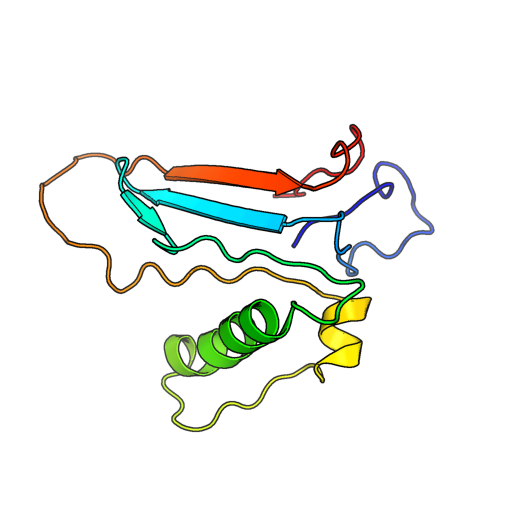
ATOM 648 O O . GLU A 1 79 ? -5.640 0.930 12.172 1.00 90.94 79 GLU A O 1
ATOM 653 N N . ASN A 1 80 ? -3.537 1.734 11.987 1.00 90.94 80 ASN A N 1
ATOM 654 C CA . ASN A 1 80 ? -3.937 3.123 11.753 1.00 90.94 80 ASN A CA 1
ATOM 655 C C . ASN A 1 80 ? -3.779 3.581 10.305 1.00 90.94 80 ASN A C 1
ATOM 657 O O . ASN A 1 80 ? -4.452 4.519 9.880 1.00 90.94 80 ASN A O 1
ATOM 661 N N . ALA A 1 81 ? -2.869 2.972 9.549 1.00 91.69 81 ALA A N 1
ATOM 662 C CA . ALA A 1 81 ? -2.488 3.464 8.234 1.00 91.69 81 ALA A CA 1
ATOM 663 C C . ALA A 1 81 ? -2.042 2.351 7.269 1.00 91.69 81 ALA A C 1
ATOM 665 O O . ALA A 1 81 ? -0.939 2.451 6.733 1.00 91.69 81 ALA A O 1
ATOM 666 N N . PRO A 1 82 ? -2.864 1.315 6.988 1.00 90.38 82 PRO A N 1
ATOM 667 C CA . PRO A 1 82 ? -2.568 0.326 5.950 1.00 90.38 82 PRO A CA 1
ATOM 668 C C . PRO A 1 82 ? -2.651 0.977 4.558 1.00 90.38 82 PRO A C 1
ATOM 670 O O . PRO A 1 82 ? -3.648 0.885 3.839 1.00 90.38 82 PRO A O 1
ATOM 673 N N . ILE A 1 83 ? -1.599 1.707 4.197 1.00 90.62 83 ILE A N 1
ATOM 674 C CA . ILE A 1 83 ? -1.469 2.429 2.935 1.00 90.62 83 ILE A CA 1
ATOM 675 C C . ILE A 1 83 ? -0.758 1.523 1.936 1.00 90.62 83 ILE A C 1
ATOM 677 O O . ILE A 1 83 ? 0.277 0.937 2.236 1.00 90.62 83 ILE A O 1
ATOM 681 N N . VAL A 1 84 ? -1.311 1.438 0.730 1.00 91.44 84 VAL A N 1
ATOM 682 C CA . VAL A 1 84 ? -0.685 0.747 -0.394 1.00 91.44 84 VAL A CA 1
ATOM 683 C C . VAL A 1 84 ? 0.139 1.764 -1.168 1.00 91.44 84 VAL A C 1
ATOM 685 O O . VAL A 1 84 ? -0.407 2.760 -1.639 1.00 91.44 84 VAL A O 1
ATOM 688 N N . VAL A 1 85 ? 1.441 1.516 -1.284 1.00 91.62 85 VAL A N 1
ATOM 689 C CA . VAL A 1 85 ? 2.336 2.293 -2.146 1.00 91.62 85 VAL A CA 1
ATOM 690 C C . VAL A 1 85 ? 2.645 1.448 -3.367 1.00 91.62 85 VAL A C 1
ATOM 692 O O . VAL A 1 85 ? 3.192 0.366 -3.213 1.00 91.62 85 VAL A O 1
ATOM 695 N N . ILE A 1 86 ? 2.328 1.936 -4.563 1.00 91.44 86 ILE A N 1
ATOM 696 C CA . ILE A 1 86 ? 2.669 1.264 -5.819 1.00 91.44 86 ILE A CA 1
ATOM 697 C C . ILE A 1 86 ? 3.754 2.088 -6.499 1.00 91.44 86 ILE A C 1
ATOM 699 O O . ILE A 1 86 ? 3.509 3.211 -6.929 1.00 91.44 86 ILE A O 1
ATOM 703 N N . ASP A 1 87 ? 4.963 1.534 -6.551 1.00 88.69 87 ASP A N 1
ATOM 704 C CA . ASP A 1 87 ? 6.082 2.142 -7.262 1.00 88.69 87 ASP A CA 1
ATOM 705 C C . ASP A 1 87 ? 5.966 1.843 -8.763 1.00 88.69 87 ASP A C 1
ATOM 707 O O . ASP A 1 87 ? 6.090 0.696 -9.197 1.00 88.69 87 ASP A O 1
ATOM 711 N N . THR A 1 88 ? 5.727 2.891 -9.550 1.00 87.19 88 THR A N 1
ATOM 712 C CA . THR A 1 88 ? 5.647 2.835 -11.015 1.00 87.19 88 THR A CA 1
ATOM 713 C C . THR A 1 88 ? 6.861 3.481 -11.683 1.00 87.19 88 THR A C 1
ATOM 715 O O . THR A 1 88 ? 6.848 3.703 -12.890 1.00 87.19 88 THR A O 1
ATOM 718 N N . SER A 1 89 ? 7.932 3.781 -10.933 1.00 82.38 89 SER A N 1
ATOM 719 C CA . SER A 1 89 ? 9.153 4.411 -11.467 1.00 82.38 89 SER A CA 1
ATOM 720 C C . SER A 1 89 ? 9.824 3.589 -12.570 1.00 82.38 89 SER A C 1
ATOM 722 O O . SER A 1 89 ? 10.484 4.141 -13.444 1.00 82.38 89 SER A O 1
ATOM 724 N N . LYS A 1 90 ? 9.621 2.268 -12.554 1.00 77.25 90 LYS A N 1
ATOM 725 C CA . LYS A 1 90 ? 10.120 1.320 -13.559 1.00 77.25 90 LYS A CA 1
ATOM 726 C C . LYS A 1 90 ? 9.154 1.109 -14.725 1.00 77.25 90 LYS A C 1
ATOM 728 O O . LYS A 1 90 ? 9.257 0.096 -15.417 1.00 77.25 90 LYS A O 1
ATOM 733 N N . GLN A 1 91 ? 8.181 1.999 -14.907 1.00 78.12 91 GLN A N 1
ATOM 734 C CA . GLN A 1 91 ? 7.318 1.939 -16.076 1.00 78.12 91 GLN A CA 1
ATOM 735 C C . GLN A 1 91 ? 8.152 2.069 -17.352 1.00 78.12 91 GLN A C 1
ATOM 737 O O . GLN A 1 91 ? 9.066 2.888 -17.431 1.00 78.12 91 GLN A O 1
ATOM 742 N N . ASN A 1 92 ? 7.859 1.234 -18.346 1.00 71.12 92 ASN A N 1
ATOM 743 C CA . ASN A 1 92 ? 8.500 1.366 -19.646 1.00 71.12 92 ASN A CA 1
ATOM 744 C C . ASN A 1 92 ? 7.975 2.637 -20.323 1.00 71.12 92 ASN A C 1
ATOM 746 O O . ASN A 1 92 ? 6.770 2.760 -20.533 1.00 71.12 92 ASN A O 1
ATOM 750 N N . ASP A 1 93 ? 8.874 3.513 -20.775 1.00 62.75 93 ASP A N 1
ATOM 751 C CA . ASP A 1 93 ? 8.555 4.665 -21.643 1.00 62.75 93 ASP A CA 1
ATOM 752 C C . ASP A 1 93 ? 8.122 4.235 -23.064 1.00 62.75 93 ASP A C 1
ATOM 754 O O . ASP A 1 93 ? 8.209 4.998 -24.031 1.00 62.75 93 ASP A O 1
ATOM 758 N N . SER A 1 94 ? 7.701 2.979 -23.243 1.00 57.56 94 SER A N 1
ATOM 759 C CA . SER A 1 94 ? 7.403 2.407 -24.548 1.00 57.56 94 SER A CA 1
ATOM 760 C C . SER A 1 94 ? 6.096 2.974 -25.095 1.00 57.56 94 SER A C 1
ATOM 762 O O . SER A 1 94 ? 5.023 2.403 -24.912 1.00 57.56 94 SER A O 1
ATOM 764 N N . GLY A 1 95 ? 6.230 4.080 -25.819 1.00 52.41 95 GLY A N 1
ATOM 765 C CA . GLY A 1 95 ? 5.212 4.622 -26.702 1.00 52.41 95 GLY A CA 1
ATOM 766 C C . GLY A 1 95 ? 4.623 5.920 -26.181 1.00 52.41 95 GLY A C 1
ATOM 767 O O . GLY A 1 95 ? 3.852 5.936 -25.232 1.00 52.41 95 GLY A O 1
ATOM 768 N N . THR A 1 96 ? 4.963 7.001 -26.874 1.00 54.94 96 THR A N 1
ATOM 769 C CA . THR A 1 96 ? 4.303 8.309 -26.885 1.00 54.94 96 THR A CA 1
ATOM 770 C C . THR A 1 96 ? 2.772 8.202 -26.874 1.00 54.94 96 THR A C 1
ATOM 772 O O . THR A 1 96 ? 2.134 8.250 -27.926 1.00 54.94 96 THR A O 1
ATOM 775 N N . ALA A 1 97 ? 2.16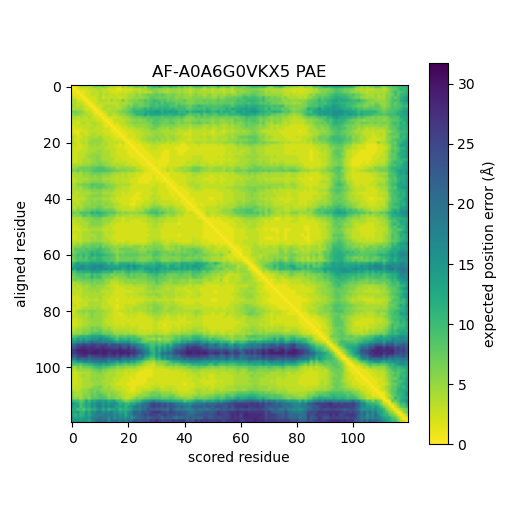4 8.077 -25.699 1.00 56.06 97 ALA A N 1
ATOM 776 C CA . ALA A 1 97 ? 0.757 8.384 -25.518 1.00 56.06 97 ALA A CA 1
ATOM 777 C C . ALA A 1 97 ? 0.668 9.874 -25.175 1.00 56.06 97 ALA A C 1
ATOM 779 O O . ALA A 1 97 ? 1.308 10.342 -24.236 1.00 56.06 97 ALA A O 1
ATOM 780 N N . SER A 1 98 ? -0.108 10.642 -25.942 1.00 66.19 98 SER A N 1
ATOM 781 C CA . SER A 1 98 ? -0.354 12.065 -25.655 1.00 66.19 98 SER A CA 1
ATOM 782 C C . SER A 1 98 ? -1.080 12.288 -24.321 1.00 66.19 98 SER A C 1
ATOM 784 O O . SER A 1 98 ? -1.126 13.409 -23.823 1.00 66.19 98 SER A O 1
ATOM 786 N N . SER A 1 99 ? -1.660 11.224 -23.763 1.00 73.19 99 SER A N 1
ATOM 787 C CA . SER A 1 99 ? -2.372 11.174 -22.491 1.00 73.19 99 SER A CA 1
ATOM 788 C C . SER A 1 99 ? -2.054 9.860 -21.782 1.00 73.19 99 SER A C 1
ATOM 790 O O . SER A 1 99 ? -2.050 8.811 -22.424 1.00 73.19 99 SER A O 1
ATOM 792 N N . VAL A 1 100 ? -1.825 9.913 -20.471 1.00 77.62 100 VAL A N 1
ATOM 793 C CA . VAL A 1 100 ? -1.661 8.721 -19.629 1.00 77.62 100 VAL A CA 1
ATOM 794 C C . VAL A 1 100 ? -3.036 8.282 -19.139 1.00 77.62 100 VAL A C 1
ATOM 796 O O . VAL A 1 100 ? -3.741 9.080 -18.521 1.00 77.62 100 VAL A O 1
ATOM 799 N N . ASP A 1 101 ? -3.406 7.032 -19.409 1.00 86.62 101 ASP A N 1
ATOM 800 C CA . ASP A 1 101 ? -4.574 6.399 -18.794 1.00 86.62 101 ASP A CA 1
ATOM 801 C C . ASP A 1 101 ? -4.167 5.720 -17.482 1.00 86.62 101 ASP A C 1
ATOM 803 O O . ASP A 1 101 ? -3.183 4.972 -17.444 1.00 86.62 101 ASP A O 1
ATOM 807 N N . VAL A 1 102 ? -4.905 6.014 -16.408 1.00 89.62 102 VAL A N 1
ATOM 808 C CA . VAL A 1 102 ? -4.646 5.507 -15.055 1.00 89.62 102 VAL A CA 1
ATOM 809 C C . VAL A 1 102 ? -5.911 4.849 -14.527 1.00 89.62 102 VAL A C 1
ATOM 811 O O . VAL A 1 102 ? -6.890 5.525 -14.212 1.00 89.62 102 VAL A O 1
ATOM 814 N N . GLN A 1 103 ? -5.865 3.531 -14.363 1.00 93.38 103 GLN A N 1
ATOM 815 C CA . GLN A 1 103 ? -6.947 2.751 -13.770 1.00 93.38 103 GLN A CA 1
ATOM 816 C C . GLN A 1 103 ? -6.478 2.119 -12.456 1.00 93.38 103 GLN A C 1
ATOM 818 O O . GLN A 1 103 ? -5.400 1.537 -12.380 1.00 93.38 103 GLN A O 1
ATOM 823 N N . LEU A 1 104 ? -7.301 2.226 -11.411 1.00 92.94 104 LEU A N 1
ATOM 824 C CA . LEU A 1 104 ? -7.064 1.599 -10.112 1.00 92.94 104 LEU A CA 1
ATOM 825 C C . LEU A 1 104 ? -8.000 0.400 -9.944 1.00 92.94 104 LEU A C 1
ATOM 827 O O . LEU A 1 104 ? -9.221 0.554 -9.953 1.00 92.94 104 LEU A O 1
ATOM 831 N N . GLU A 1 105 ? -7.424 -0.779 -9.746 1.00 94.12 105 GLU A N 1
ATOM 832 C CA . GLU A 1 105 ? -8.144 -2.010 -9.434 1.00 94.12 105 GLU A CA 1
ATOM 833 C C . GLU A 1 105 ? -7.902 -2.405 -7.979 1.00 94.12 105 GLU A C 1
ATOM 835 O O . GLU A 1 105 ? -6.765 -2.460 -7.505 1.00 94.12 105 GLU A O 1
ATOM 840 N N . ILE A 1 106 ? -8.989 -2.680 -7.258 1.00 92.81 106 ILE A N 1
ATOM 841 C CA . ILE A 1 106 ? -8.965 -3.076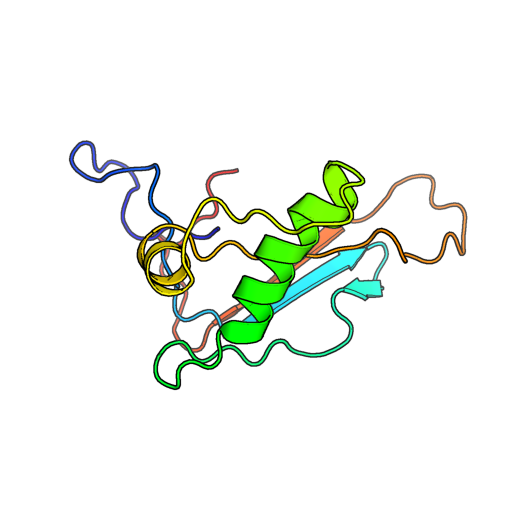 -5.850 1.00 92.81 106 ILE A CA 1
ATOM 842 C C . ILE A 1 106 ? -9.817 -4.328 -5.698 1.00 92.81 106 ILE A C 1
ATOM 844 O O . ILE A 1 106 ? -11.015 -4.315 -5.978 1.00 92.81 106 ILE A O 1
ATOM 848 N N . GLU A 1 107 ? -9.208 -5.391 -5.187 1.00 94.12 107 GLU A N 1
ATOM 849 C CA . GLU A 1 107 ? -9.888 -6.635 -4.851 1.00 94.12 107 GLU A CA 1
ATOM 850 C C . GLU A 1 107 ? -9.949 -6.793 -3.335 1.00 94.12 107 GLU A C 1
ATOM 852 O O . GLU A 1 107 ? -8.939 -6.656 -2.637 1.00 94.12 107 GLU A O 1
ATOM 857 N N . ALA A 1 108 ? -11.116 -7.149 -2.810 1.00 91.81 108 ALA A N 1
ATOM 858 C CA . ALA A 1 108 ? -11.318 -7.412 -1.392 1.00 91.81 108 ALA A CA 1
ATOM 859 C C . ALA A 1 108 ? -12.031 -8.749 -1.187 1.00 91.81 108 ALA A C 1
ATOM 861 O O . ALA A 1 108 ? -12.914 -9.128 -1.954 1.00 91.81 108 ALA A O 1
ATOM 862 N N . SER A 1 109 ? -11.670 -9.448 -0.110 1.00 90.88 109 SER A N 1
ATOM 863 C CA . SER A 1 109 ? -12.289 -10.733 0.255 1.00 90.88 109 SER A CA 1
ATOM 864 C C . SER A 1 109 ? -13.724 -10.582 0.770 1.00 90.88 109 SER A C 1
ATOM 866 O O . SER A 1 109 ? -14.469 -11.560 0.845 1.00 90.88 109 SER A O 1
ATOM 868 N N . LYS A 1 110 ? -14.127 -9.356 1.117 1.00 87.25 110 LYS A N 1
ATOM 869 C CA . LYS A 1 110 ? -15.500 -8.996 1.468 1.00 87.25 110 LYS A CA 1
ATOM 870 C C . LYS A 1 110 ? -15.958 -7.820 0.611 1.00 87.25 110 LYS A C 1
ATOM 872 O O . LYS A 1 110 ? -15.123 -7.006 0.218 1.00 87.25 110 LYS A O 1
ATOM 877 N N . PRO A 1 111 ? -17.272 -7.680 0.363 1.00 83.56 111 PRO A N 1
ATOM 878 C CA . PRO A 1 111 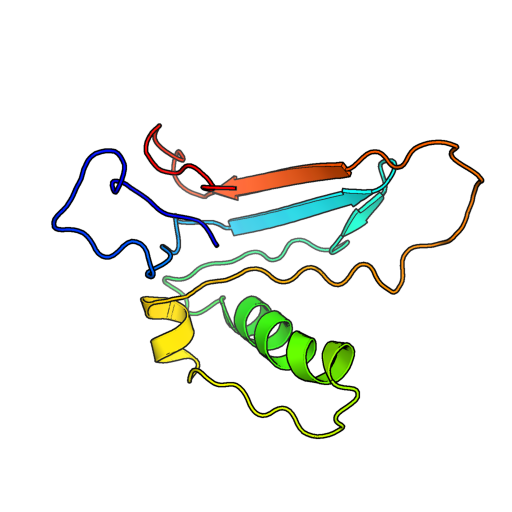? -17.801 -6.525 -0.342 1.00 83.56 111 PRO A CA 1
ATOM 879 C C . PRO A 1 111 ? -17.337 -5.220 0.306 1.00 83.56 111 PRO A C 1
ATOM 881 O O . PRO A 1 111 ? -17.563 -4.985 1.498 1.00 83.56 111 PRO A O 1
ATOM 884 N N . LEU A 1 112 ? -16.729 -4.351 -0.500 1.00 75.25 112 LEU A N 1
ATOM 885 C CA . LEU A 1 112 ? -16.490 -2.965 -0.128 1.00 75.25 112 LEU A CA 1
ATOM 886 C C . LEU A 1 112 ? -17.858 -2.278 -0.080 1.00 75.25 112 LEU A C 1
ATOM 888 O O . LEU A 1 112 ? -18.391 -1.827 -1.088 1.00 75.25 112 LEU A O 1
ATOM 892 N N . THR A 1 113 ? -18.499 -2.293 1.089 1.00 67.00 113 THR A N 1
ATOM 893 C CA . THR A 1 113 ? -19.788 -1.610 1.275 1.00 67.00 113 THR A CA 1
ATOM 894 C C . THR A 1 113 ? -19.643 -0.121 0.951 1.00 67.00 113 THR A C 1
ATOM 896 O O . THR A 1 113 ? -18.555 0.418 1.118 1.00 67.00 113 THR A O 1
ATOM 899 N N . V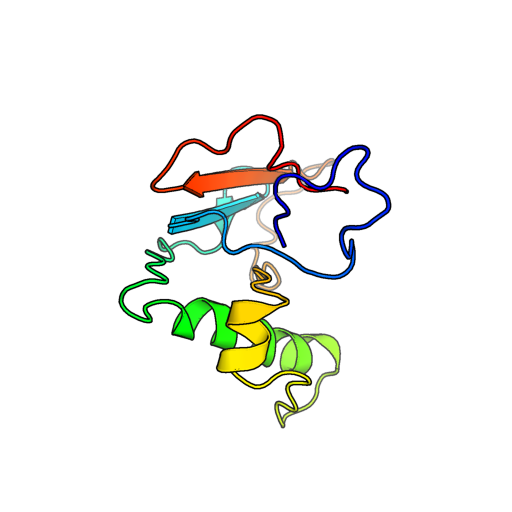AL A 1 114 ? -20.736 0.554 0.573 1.00 53.34 114 VAL A N 1
ATOM 900 C CA . VAL A 1 114 ? -20.842 1.963 0.095 1.00 53.34 114 VAL A CA 1
ATOM 901 C C . VAL A 1 114 ? -20.160 3.023 0.987 1.00 53.34 114 VAL A C 1
ATOM 903 O O . VAL A 1 114 ? -20.066 4.194 0.634 1.00 53.34 114 VAL A O 1
ATOM 906 N N . ASN A 1 115 ? -19.668 2.629 2.159 1.00 50.50 115 ASN A N 1
ATOM 907 C CA . ASN A 1 115 ? -18.926 3.486 3.066 1.00 50.50 115 ASN A CA 1
ATOM 908 C C . ASN A 1 115 ? -17.402 3.310 2.991 1.00 50.50 115 ASN A C 1
ATOM 910 O O . ASN A 1 115 ? -16.730 4.013 3.736 1.00 50.50 115 ASN A O 1
ATOM 914 N N . CYS A 1 116 ? -16.890 2.386 2.167 1.00 46.56 116 CYS A N 1
ATOM 915 C CA . CYS A 1 116 ? -15.479 2.164 1.847 1.00 46.56 11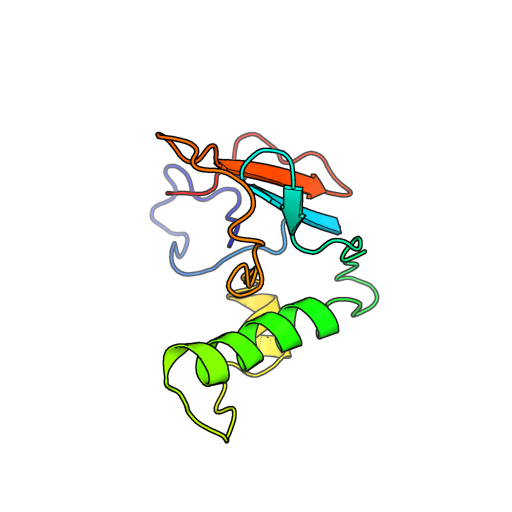6 CYS A CA 1
ATOM 916 C C . CYS A 1 116 ? -15.055 3.024 0.646 1.00 46.56 116 CYS A C 1
ATOM 918 O O . CYS A 1 116 ? -14.640 2.482 -0.375 1.00 46.56 116 CYS A O 1
ATOM 920 N N . ASN A 1 117 ? -15.220 4.343 0.720 1.00 47.22 117 ASN A N 1
ATOM 921 C CA . ASN A 1 117 ? -14.745 5.215 -0.352 1.00 47.22 117 ASN A CA 1
ATOM 922 C C . ASN A 1 117 ? -13.280 5.579 -0.095 1.00 47.22 117 ASN A C 1
ATOM 924 O O . ASN A 1 117 ? -12.866 5.795 1.046 1.00 47.22 117 ASN A O 1
ATOM 928 N N . SER A 1 118 ? -12.484 5.636 -1.159 1.00 46.69 118 SER A N 1
ATOM 929 C CA . SER A 1 118 ? -11.270 6.440 -1.158 1.00 46.69 118 SER A CA 1
ATOM 930 C C . SER A 1 118 ? -11.718 7.899 -1.179 1.00 46.69 118 SER A C 1
ATOM 932 O O . SER A 1 118 ? -12.212 8.363 -2.205 1.00 46.69 118 SER A O 1
ATOM 934 N N . ASP A 1 119 ? -11.613 8.599 -0.054 1.00 41.78 119 ASP A N 1
ATOM 935 C CA . ASP A 1 119 ? -11.673 10.058 -0.074 1.00 41.78 119 ASP A CA 1
ATOM 936 C C . ASP A 1 119 ? -10.388 10.530 -0.782 1.00 41.78 119 ASP A C 1
ATOM 938 O O . ASP A 1 119 ? -9.310 10.553 -0.183 1.00 41.78 119 ASP A O 1
ATOM 942 N N . ILE A 1 120 ? -10.495 10.773 -2.093 1.00 36.56 120 ILE A N 1
ATOM 943 C CA . ILE A 1 120 ? -9.534 11.540 -2.899 1.00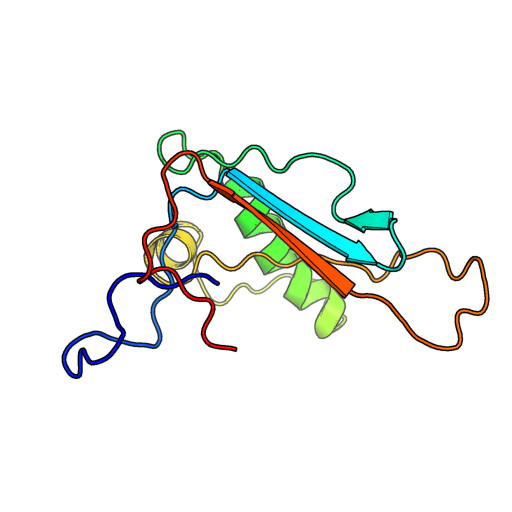 36.56 120 ILE A CA 1
ATOM 944 C C . ILE A 1 120 ? -10.252 12.814 -3.326 1.00 36.56 120 ILE A C 1
ATOM 946 O O . ILE A 1 120 ? -11.378 12.687 -3.860 1.00 36.56 120 ILE A O 1
#

Radius of gyration: 15.7 Å; Cα contacts (8 Å, |Δi|>4): 171; chains: 1; bounding box: 41×28×43 Å

Solvent-accessible surface area (backbone atoms only — not comparable to full-atom values): 7408 Å² total; per-residue (Å²): 89,38,32,65,73,49,83,95,38,89,88,52,73,83,85,48,20,35,64,68,55,44,26,34,66,34,39,26,53,73,84,45,57,33,55,83,66,81,67,69,34,34,78,90,78,64,42,45,59,69,44,52,49,35,48,35,47,47,51,25,72,74,67,73,36,96,65,68,77,62,92,54,55,76,66,56,25,57,66,36,47,42,38,78,56,73,85,62,86,83,59,78,84,82,66,93,60,99,64,87,48,80,45,81,48,77,41,47,84,46,86,76,52,97,43,52,47,68,91,121

Foldseek 3Di:
DWDFDCVVPPPDDPQFHAPLQWQAKWKQKVNNTFPPDGLRDDVVVVSCVVLVVLQQVCCCVVVVDPDRDHPDDPVRCNGGNSDGHTDCVPPDPPDDDVDIDIDMDIDHPDDCPPRGDDPD

Secondary structure (DSSP, 8-state):
-B--S-TT-TTS-TTPPB-TTEEEEEEEETTEEESSS----BTTTTBTHHHHHHHHHHHHHHHT-SS---SS-HHHHHHH--------TT----S--SS--EEEEEEESS---TT-----

Mean predicted aligned error: 6.96 Å

Organism: Aphis craccivora (NCBI:txid307492)